Protein AF-A0A439RHE2-F1 (afdb_monomer)

Structure (mmCIF, N/CA/C/O backbone):
data_AF-A0A439RHE2-F1
#
_entry.id   AF-A0A439RHE2-F1
#
loop_
_atom_site.group_PDB
_atom_site.id
_atom_site.type_symbol
_atom_site.label_atom_id
_atom_site.label_alt_id
_atom_site.label_comp_id
_atom_site.label_asym_id
_atom_site.label_entity_id
_atom_site.label_seq_id
_atom_site.pdbx_PDB_ins_code
_atom_site.Cartn_x
_atom_site.Cartn_y
_atom_site.Cartn_z
_atom_site.occupancy
_atom_site.B_iso_or_equiv
_atom_site.auth_seq_id
_atom_site.auth_comp_id
_atom_site.auth_asym_id
_atom_site.auth_atom_id
_atom_site.pdbx_PDB_model_num
ATOM 1 N N . MET A 1 1 ? 15.384 -19.612 -13.918 1.00 58.22 1 MET A N 1
ATOM 2 C CA . MET A 1 1 ? 14.342 -18.878 -14.667 1.00 58.22 1 MET A CA 1
ATOM 3 C C . MET A 1 1 ? 14.374 -17.429 -14.215 1.00 58.22 1 MET A C 1
ATOM 5 O O . MET A 1 1 ? 14.364 -17.193 -13.013 1.00 58.22 1 MET A O 1
ATOM 9 N N . THR A 1 2 ? 14.498 -16.476 -15.138 1.00 69.44 2 THR A N 1
ATOM 10 C CA . THR A 1 2 ? 14.591 -15.047 -14.797 1.00 69.44 2 THR A CA 1
ATOM 11 C C . THR A 1 2 ? 13.195 -14.436 -14.862 1.00 69.44 2 THR A C 1
ATOM 13 O O . THR A 1 2 ? 12.579 -14.419 -15.925 1.00 69.44 2 THR A O 1
ATOM 16 N N . VAL A 1 3 ? 12.679 -13.951 -13.731 1.00 78.88 3 VAL A N 1
ATOM 17 C CA . VAL A 1 3 ? 11.390 -13.246 -13.675 1.00 78.88 3 VAL A CA 1
ATOM 18 C C . VAL A 1 3 ? 11.617 -11.783 -14.036 1.00 78.88 3 VAL A C 1
ATOM 20 O O . VAL A 1 3 ? 12.367 -11.079 -13.355 1.00 78.88 3 VAL A O 1
ATOM 23 N N . LYS A 1 4 ? 10.973 -11.298 -15.102 1.00 87.06 4 LYS A N 1
ATOM 24 C CA . LYS A 1 4 ? 11.073 -9.888 -15.495 1.00 87.06 4 LYS A CA 1
ATOM 25 C C . LYS A 1 4 ? 10.051 -9.055 -14.728 1.00 87.06 4 LYS A C 1
ATOM 27 O O . LYS A 1 4 ? 8.845 -9.156 -14.958 1.00 87.06 4 LYS A O 1
ATOM 32 N N . HIS A 1 5 ? 10.556 -8.185 -13.859 1.00 91.56 5 HIS A N 1
ATOM 33 C CA . HIS A 1 5 ? 9.773 -7.280 -13.016 1.00 91.56 5 HIS A CA 1
ATOM 34 C C . HIS A 1 5 ? 8.862 -6.337 -13.825 1.00 91.56 5 HIS A C 1
ATOM 36 O O . HIS A 1 5 ? 9.323 -5.602 -14.706 1.00 91.56 5 HIS A O 1
ATOM 42 N N . GLN A 1 6 ? 7.563 -6.348 -13.523 1.00 94.50 6 GLN A N 1
ATOM 43 C CA . GLN A 1 6 ? 6.549 -5.498 -14.159 1.00 94.50 6 GLN A CA 1
ATOM 44 C C . GLN A 1 6 ? 6.021 -4.413 -13.227 1.00 94.50 6 GLN A C 1
ATOM 46 O O . GLN A 1 6 ? 5.896 -3.263 -13.646 1.00 94.50 6 GLN A O 1
ATOM 51 N N . GLY A 1 7 ? 5.725 -4.773 -11.984 1.00 95.75 7 GLY A N 1
ATOM 52 C CA . GLY A 1 7 ? 5.052 -3.890 -11.043 1.00 95.75 7 GLY A CA 1
ATOM 53 C C . GLY A 1 7 ? 5.142 -4.392 -9.617 1.00 95.75 7 GLY A C 1
ATOM 54 O O . GLY A 1 7 ? 5.774 -5.411 -9.333 1.00 95.75 7 GLY A O 1
ATOM 55 N N . VAL A 1 8 ? 4.480 -3.685 -8.716 1.00 97.88 8 VAL A N 1
ATOM 56 C CA . VAL A 1 8 ? 4.301 -4.093 -7.326 1.00 97.88 8 VAL A CA 1
ATOM 57 C C . VAL A 1 8 ? 2.820 -3.987 -7.001 1.00 97.88 8 VAL A C 1
ATOM 59 O O . VAL A 1 8 ? 2.168 -3.007 -7.350 1.00 97.88 8 VAL A O 1
ATOM 62 N N . CYS A 1 9 ? 2.289 -4.994 -6.325 1.00 98.06 9 CYS A N 1
ATOM 63 C CA . CYS A 1 9 ? 0.975 -4.941 -5.703 1.00 98.06 9 CYS A CA 1
ATOM 64 C C . CYS A 1 9 ? 1.150 -4.977 -4.190 1.00 98.06 9 CYS A C 1
ATOM 66 O O . CYS A 1 9 ? 2.189 -5.396 -3.676 1.00 98.06 9 CYS A O 1
ATOM 68 N N . GLY A 1 10 ? 0.129 -4.556 -3.465 1.00 98.25 10 GLY A N 1
ATOM 69 C CA . GLY A 1 10 ? 0.094 -4.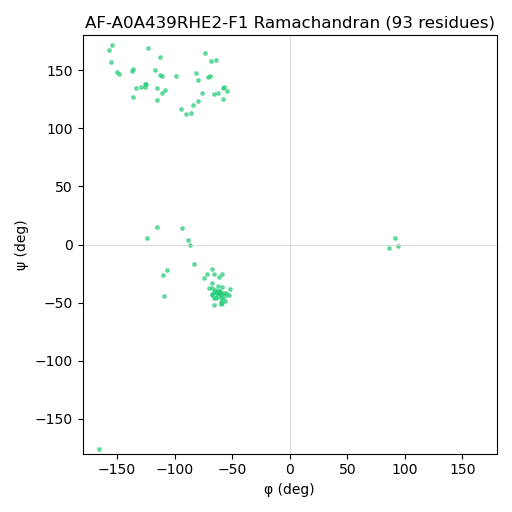768 -2.036 1.00 98.25 10 GLY A CA 1
ATOM 70 C C . GLY A 1 10 ? -1.308 -4.734 -1.469 1.00 98.25 10 GLY A C 1
ATOM 71 O O . GLY A 1 10 ? -2.276 -4.345 -2.131 1.00 98.25 10 GLY A O 1
ATOM 72 N N . VAL A 1 11 ? -1.384 -5.188 -0.229 1.00 98.38 11 VAL A N 1
ATOM 73 C CA . VAL A 1 11 ? -2.615 -5.370 0.528 1.00 98.38 11 VAL A CA 1
ATOM 74 C C . VAL A 1 11 ? -2.413 -4.875 1.953 1.00 98.38 11 VAL A C 1
ATOM 76 O O . VAL A 1 11 ? -1.306 -4.938 2.492 1.00 98.38 11 VAL A O 1
ATOM 79 N N . VAL A 1 12 ? -3.492 -4.383 2.554 1.00 98.38 12 VAL A N 1
ATOM 80 C CA . VAL A 1 12 ? -3.605 -4.225 4.002 1.00 98.38 12 VAL A CA 1
ATOM 81 C C . VAL A 1 12 ? -4.632 -5.221 4.509 1.00 98.38 12 VAL A C 1
ATOM 83 O O . VAL A 1 12 ? -5.749 -5.280 3.990 1.00 98.38 12 VAL A O 1
ATOM 86 N N . THR A 1 13 ? -4.250 -5.960 5.540 1.00 98.38 13 THR A N 1
ATOM 87 C CA . THR A 1 13 ? -5.052 -7.001 6.176 1.00 98.38 13 THR A CA 1
ATOM 88 C C . THR A 1 13 ? -5.372 -6.584 7.609 1.00 98.38 13 THR A C 1
ATOM 90 O O . THR A 1 13 ? -4.496 -6.087 8.323 1.00 98.38 13 THR A O 1
ATOM 93 N N . ALA A 1 14 ? -6.626 -6.753 8.017 1.00 97.50 14 ALA A N 1
ATOM 94 C CA . ALA A 1 14 ? -7.085 -6.526 9.381 1.00 97.50 14 ALA A CA 1
ATOM 95 C C . ALA A 1 14 ? -6.619 -7.647 10.337 1.00 97.50 14 ALA A C 1
ATOM 97 O O . ALA A 1 14 ? -6.194 -8.710 9.876 1.00 97.50 14 ALA A O 1
ATOM 98 N N . PRO A 1 15 ? -6.689 -7.449 11.668 1.00 97.19 15 PRO A N 1
ATOM 99 C CA . PRO A 1 15 ? -6.233 -8.448 12.644 1.00 97.19 15 PRO A CA 1
ATOM 100 C C . PRO A 1 15 ? -6.931 -9.815 12.547 1.00 97.19 15 PRO A C 1
ATOM 102 O O . PRO A 1 15 ? -6.365 -10.830 12.941 1.00 97.19 15 PRO A O 1
ATOM 105 N N . ASP A 1 16 ? -8.150 -9.847 12.015 1.00 96.50 16 ASP A N 1
ATOM 106 C CA . ASP A 1 16 ? -8.955 -11.049 11.765 1.00 96.50 16 ASP A CA 1
ATOM 107 C C . ASP A 1 16 ? -8.666 -11.712 10.399 1.00 96.50 16 ASP A C 1
ATOM 109 O O . ASP A 1 16 ? -9.257 -12.739 10.069 1.00 96.50 16 ASP A O 1
ATOM 113 N N . GLY A 1 17 ? -7.751 -11.149 9.606 1.00 94.56 17 GLY A N 1
ATOM 114 C CA . GLY A 1 17 ? -7.275 -11.729 8.354 1.00 94.56 17 GLY A CA 1
ATOM 115 C C . GLY A 1 17 ? -7.999 -11.270 7.086 1.00 94.56 17 GLY A C 1
ATOM 116 O O . GLY A 1 17 ? -7.597 -11.697 6.003 1.00 94.56 17 GLY A O 1
ATOM 117 N N . HIS A 1 18 ? -9.019 -10.405 7.156 1.00 96.06 18 HIS A N 1
ATOM 118 C CA . HIS A 1 18 ? -9.657 -9.897 5.935 1.00 96.06 18 HIS A CA 1
ATOM 119 C C . HIS A 1 18 ? -8.876 -8.733 5.311 1.00 96.06 18 HIS A C 1
ATOM 121 O O . HIS A 1 18 ? -8.256 -7.921 5.998 1.00 96.06 18 HIS A O 1
ATOM 127 N N . VAL A 1 19 ? -8.924 -8.627 3.982 1.00 97.50 19 VAL A N 1
ATOM 128 C CA . VAL A 1 19 ? -8.282 -7.531 3.245 1.00 97.50 19 VAL A CA 1
ATOM 129 C C . VAL A 1 19 ? -9.160 -6.281 3.314 1.00 97.50 19 VAL A C 1
ATOM 131 O O . VAL A 1 19 ? -10.313 -6.311 2.892 1.00 97.50 19 VAL A O 1
ATOM 134 N N . VAL A 1 20 ? -8.597 -5.174 3.801 1.00 97.06 20 VAL A N 1
ATOM 135 C CA . VAL A 1 20 ? -9.289 -3.878 3.961 1.00 97.06 20 VAL A CA 1
ATOM 136 C C . VAL A 1 20 ? -8.860 -2.827 2.947 1.00 97.06 20 VAL A C 1
ATOM 138 O O . VAL A 1 20 ? -9.587 -1.870 2.695 1.00 97.06 20 VAL A O 1
ATOM 141 N N . ALA A 1 21 ? -7.677 -2.980 2.354 1.00 97.38 21 ALA A N 1
ATOM 142 C CA . ALA A 1 21 ? -7.201 -2.077 1.318 1.00 97.38 21 ALA A CA 1
ATOM 143 C C . ALA A 1 21 ? -6.275 -2.799 0.348 1.00 97.38 21 ALA A C 1
ATOM 145 O O . ALA A 1 21 ? -5.531 -3.702 0.726 1.00 97.38 21 AL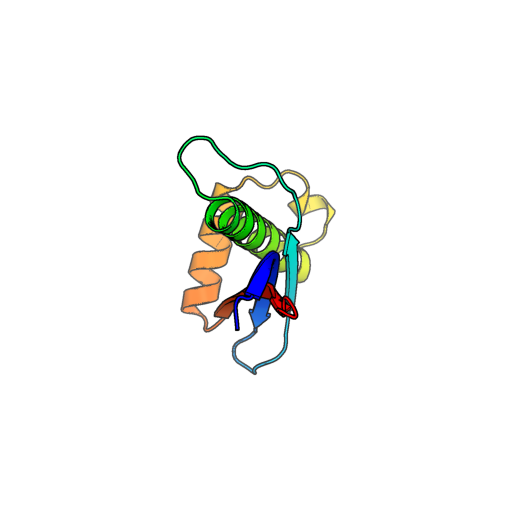A A O 1
ATOM 146 N N . THR A 1 22 ? -6.296 -2.364 -0.906 1.00 98.00 22 THR A N 1
ATOM 147 C CA . THR A 1 22 ? -5.399 -2.852 -1.952 1.00 98.00 22 THR A CA 1
ATOM 148 C C . THR A 1 22 ? -4.867 -1.678 -2.759 1.00 98.00 22 THR A C 1
ATOM 150 O O . THR A 1 22 ? -5.509 -0.628 -2.868 1.00 98.00 22 THR A O 1
ATOM 153 N N . HIS A 1 23 ? -3.664 -1.832 -3.300 1.00 98.06 23 HIS A N 1
ATOM 154 C CA . HIS A 1 23 ? -3.092 -0.881 -4.241 1.00 98.06 23 HIS A CA 1
ATOM 155 C C . HIS A 1 23 ? -2.049 -1.568 -5.119 1.00 98.06 23 HIS A C 1
ATOM 157 O O . HIS A 1 23 ? -1.477 -2.593 -4.747 1.00 98.06 23 HIS A O 1
ATOM 163 N N . SER A 1 24 ? -1.792 -0.996 -6.287 1.00 97.81 24 SER A N 1
ATOM 164 C CA . SER A 1 24 ? -0.840 -1.536 -7.249 1.00 97.81 24 SER A CA 1
ATOM 165 C C . SER A 1 24 ? -0.187 -0.420 -8.037 1.00 97.81 24 SER A C 1
ATOM 167 O O . SER A 1 24 ? -0.849 0.565 -8.360 1.00 97.81 24 SER A O 1
ATOM 169 N N . ASP A 1 25 ? 1.072 -0.619 -8.403 1.00 97.88 25 ASP A N 1
ATOM 170 C CA . ASP A 1 25 ? 1.822 0.301 -9.239 1.00 97.88 25 ASP A CA 1
ATOM 171 C C . ASP A 1 25 ? 2.620 -0.440 -10.316 1.00 97.88 25 ASP A C 1
ATOM 173 O O . ASP A 1 25 ? 3.406 -1.350 -10.035 1.00 97.88 25 ASP A O 1
ATOM 177 N N . PHE A 1 26 ? 2.420 -0.012 -11.560 1.00 96.31 26 PHE A N 1
ATOM 178 C CA . PHE A 1 26 ? 3.079 -0.544 -12.758 1.00 96.31 26 PHE A CA 1
ATOM 179 C C . PHE A 1 26 ? 3.814 0.551 -13.540 1.00 96.31 26 PHE A C 1
ATOM 181 O O . PHE A 1 26 ? 4.355 0.298 -14.620 1.00 96.31 26 PHE A O 1
ATOM 188 N N . GLU A 1 27 ? 3.856 1.766 -12.990 1.00 94.81 27 GLU A N 1
ATOM 189 C CA . GLU A 1 27 ? 4.523 2.910 -13.593 1.00 94.81 27 GLU A CA 1
ATOM 190 C C . GLU A 1 27 ? 6.005 2.619 -13.833 1.00 94.81 27 GLU A C 1
ATOM 192 O O . GLU A 1 27 ? 6.703 2.092 -12.963 1.00 94.81 27 GLU A O 1
ATOM 197 N N . ARG A 1 28 ? 6.502 2.970 -15.025 1.00 92.50 28 ARG A N 1
ATOM 198 C CA . ARG A 1 28 ? 7.893 2.705 -15.453 1.00 92.50 28 ARG A CA 1
ATOM 199 C C . ARG A 1 28 ? 8.877 3.804 -15.081 1.00 92.50 28 ARG A C 1
ATOM 201 O O . ARG A 1 28 ? 10.052 3.730 -15.428 1.00 92.50 28 ARG A O 1
ATOM 208 N N . GLN A 1 29 ? 8.393 4.802 -14.360 1.00 89.94 29 GLN A N 1
ATOM 209 C CA . GLN A 1 29 ? 9.167 5.920 -13.853 1.00 8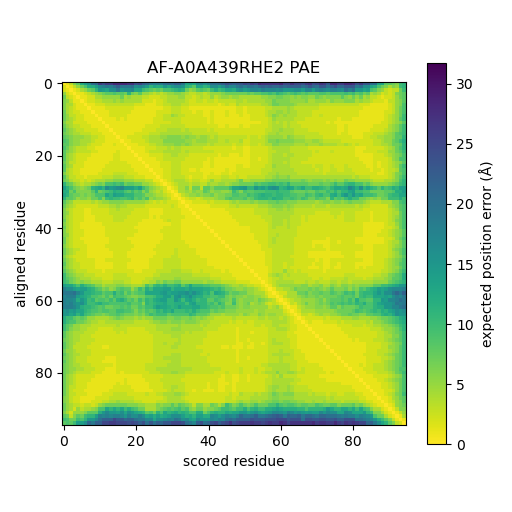9.94 29 GLN A CA 1
ATOM 210 C C . GLN A 1 29 ? 9.549 5.701 -12.389 1.00 89.94 29 GLN A C 1
ATOM 212 O O . GLN A 1 29 ? 8.797 5.121 -11.599 1.00 89.94 29 GLN A O 1
ATOM 217 N N . GLY A 1 30 ? 10.737 6.171 -12.026 1.00 83.50 30 GLY A N 1
ATOM 218 C CA . GLY A 1 30 ? 11.287 6.059 -10.683 1.00 83.50 30 GLY A CA 1
ATOM 219 C C . GLY A 1 30 ? 11.651 7.414 -10.096 1.00 83.50 30 GLY A C 1
ATOM 220 O O . GLY A 1 30 ? 11.693 8.424 -10.795 1.00 83.50 30 GLY A O 1
ATOM 221 N N . TYR A 1 31 ? 11.939 7.412 -8.802 1.00 83.62 31 TYR A N 1
ATOM 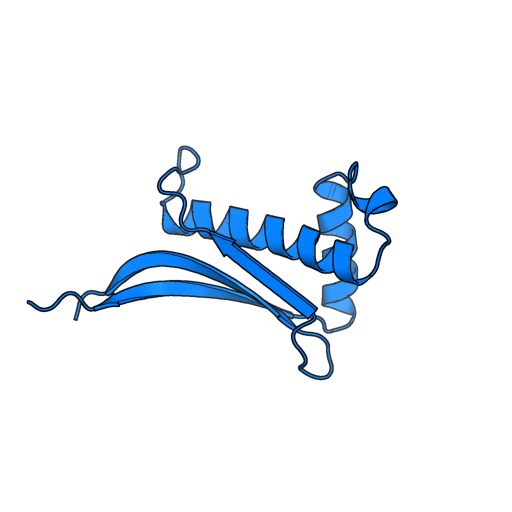222 C CA . TYR A 1 31 ? 12.634 8.517 -8.157 1.00 83.62 31 TYR A CA 1
ATOM 223 C C . TYR A 1 31 ? 14.133 8.379 -8.446 1.00 83.62 31 TYR A C 1
ATOM 225 O O . TYR A 1 31 ? 14.658 7.264 -8.457 1.00 83.62 31 TYR A O 1
ATOM 233 N N . GLY A 1 32 ? 14.830 9.492 -8.688 1.00 87.38 32 GLY A N 1
ATOM 234 C CA . GLY A 1 32 ? 16.283 9.464 -8.869 1.00 87.38 32 GLY A CA 1
ATOM 235 C C . GLY A 1 32 ? 16.968 8.784 -7.678 1.00 87.38 32 GLY A C 1
ATOM 236 O O . GLY A 1 32 ? 16.634 9.074 -6.533 1.00 87.38 32 GLY A O 1
ATOM 237 N N . GLY A 1 33 ? 17.891 7.857 -7.948 1.00 90.31 33 GLY A N 1
ATOM 238 C CA . GLY A 1 33 ? 18.611 7.101 -6.913 1.00 90.31 33 GLY A CA 1
ATOM 239 C C . GLY A 1 33 ? 17.918 5.828 -6.407 1.00 90.31 33 GLY A C 1
ATOM 240 O O . GLY A 1 33 ? 18.527 5.101 -5.632 1.00 90.31 33 GLY A O 1
ATOM 241 N N . PHE A 1 34 ? 16.702 5.517 -6.867 1.00 92.38 34 PHE A N 1
ATOM 242 C CA . PHE A 1 34 ? 16.001 4.270 -6.543 1.00 92.38 34 PHE A CA 1
ATOM 243 C C . PHE A 1 34 ? 15.903 3.361 -7.769 1.00 92.38 34 PHE A C 1
ATOM 245 O O . PHE A 1 34 ? 15.706 3.826 -8.895 1.00 92.38 34 PHE A O 1
ATOM 252 N N . SER A 1 35 ? 15.974 2.046 -7.562 1.00 93.50 35 SER A N 1
ATOM 253 C CA . SER A 1 35 ? 15.583 1.088 -8.595 1.00 93.50 35 SER A CA 1
ATOM 254 C C . SER A 1 35 ? 14.090 1.217 -8.911 1.00 93.50 35 SER A C 1
ATOM 256 O O . SER A 1 35 ? 13.287 1.679 -8.095 1.00 93.50 35 SER A O 1
ATOM 258 N N . LEU A 1 36 ? 13.683 0.749 -10.095 1.0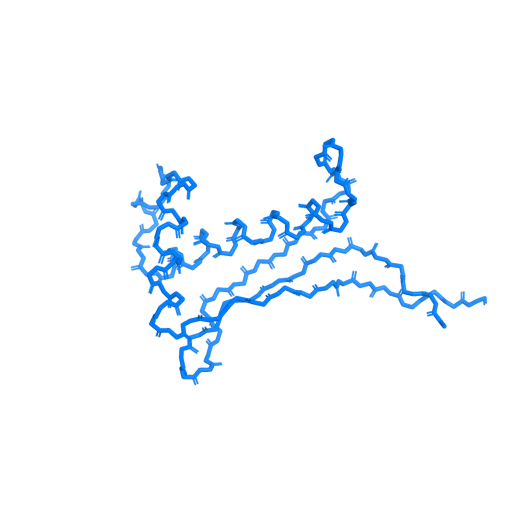0 93.69 36 LEU A N 1
ATOM 259 C CA . LEU A 1 36 ? 12.274 0.761 -10.492 1.00 93.69 36 LEU A CA 1
ATOM 260 C C . LEU A 1 36 ? 11.386 0.044 -9.461 1.00 93.69 36 LEU A C 1
ATOM 262 O O . LEU A 1 36 ? 10.332 0.554 -9.092 1.00 93.69 36 LEU A O 1
ATOM 266 N N . LYS A 1 37 ? 11.829 -1.117 -8.965 1.00 94.44 37 LYS A N 1
ATOM 267 C CA . LYS A 1 37 ? 11.087 -1.896 -7.967 1.00 94.44 37 LYS A CA 1
ATOM 268 C C . LYS A 1 37 ? 10.938 -1.132 -6.651 1.00 94.44 37 LYS A C 1
ATOM 270 O O . LYS A 1 37 ? 9.859 -1.161 -6.063 1.00 94.44 37 LYS A O 1
ATOM 275 N N . GLU A 1 38 ? 11.980 -0.445 -6.192 1.00 95.12 38 GLU A N 1
ATOM 276 C CA . GLU A 1 38 ? 11.915 0.362 -4.968 1.00 95.12 38 GLU A CA 1
ATOM 277 C C . GLU A 1 38 ? 1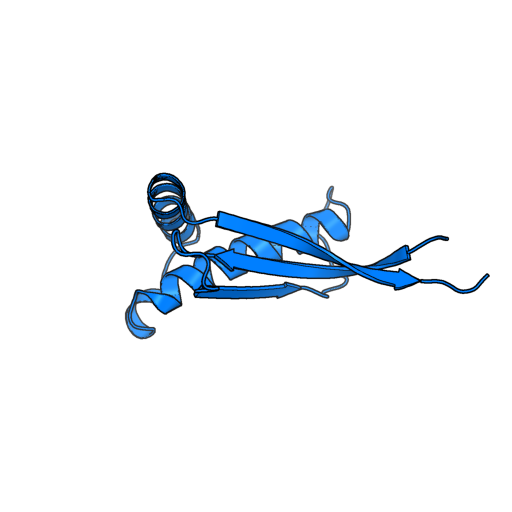0.959 1.542 -5.130 1.00 95.12 38 GLU A C 1
ATOM 279 O O . GLU A 1 38 ? 10.092 1.740 -4.283 1.00 95.12 38 GLU A O 1
ATOM 284 N N . ALA A 1 39 ? 11.046 2.267 -6.248 1.00 95.94 39 ALA A N 1
ATOM 285 C CA . ALA A 1 39 ? 10.155 3.388 -6.521 1.00 95.94 39 ALA A CA 1
ATOM 286 C C . ALA A 1 39 ? 8.679 2.956 -6.569 1.00 95.94 39 ALA A C 1
ATOM 288 O O . ALA A 1 39 ? 7.826 3.604 -5.962 1.00 95.94 39 ALA A O 1
ATOM 289 N N . GLN A 1 40 ? 8.386 1.830 -7.225 1.00 96.88 40 GLN A N 1
ATOM 290 C CA . GLN A 1 40 ? 7.037 1.262 -7.250 1.00 96.88 40 GLN A CA 1
ATOM 291 C C . GLN A 1 40 ? 6.590 0.793 -5.859 1.00 96.88 40 GLN A C 1
ATOM 293 O O . GLN A 1 40 ? 5.463 1.056 -5.455 1.00 96.88 40 GLN A O 1
ATOM 298 N N . THR A 1 41 ? 7.476 0.165 -5.080 1.00 97.00 41 THR A N 1
ATOM 299 C CA . THR A 1 41 ? 7.164 -0.267 -3.704 1.00 97.00 41 THR A CA 1
ATOM 300 C C . THR A 1 41 ? 6.810 0.920 -2.808 1.00 97.00 41 THR A C 1
ATOM 302 O O . THR A 1 41 ? 5.849 0.842 -2.043 1.00 97.00 41 THR A O 1
ATOM 305 N N . ILE A 1 42 ? 7.544 2.032 -2.918 1.00 95.81 42 ILE A N 1
ATOM 306 C CA . ILE A 1 42 ? 7.251 3.273 -2.187 1.00 95.81 42 ILE A CA 1
ATOM 307 C C . ILE A 1 42 ? 5.853 3.778 -2.552 1.00 95.81 42 ILE A C 1
ATOM 309 O O . ILE A 1 42 ? 5.027 3.984 -1.665 1.00 95.81 42 ILE A O 1
ATOM 313 N N . ARG A 1 43 ? 5.548 3.907 -3.850 1.00 96.31 43 ARG A N 1
ATOM 314 C CA . ARG A 1 43 ? 4.226 4.363 -4.308 1.00 96.31 43 ARG A CA 1
ATOM 315 C C . ARG A 1 43 ? 3.098 3.431 -3.872 1.00 96.31 43 ARG A C 1
ATOM 317 O O . ARG A 1 43 ? 2.055 3.916 -3.439 1.00 96.31 43 ARG A O 1
ATOM 324 N N . VAL A 1 44 ? 3.319 2.114 -3.911 1.00 97.88 44 VAL A N 1
ATOM 325 C CA . VAL A 1 44 ? 2.350 1.125 -3.418 1.00 97.88 44 VAL A CA 1
ATOM 326 C C . VAL A 1 44 ? 2.055 1.341 -1.941 1.00 97.88 44 VAL A C 1
ATOM 328 O O . VAL A 1 44 ? 0.888 1.430 -1.571 1.00 97.88 44 VAL A O 1
ATOM 331 N N . ARG A 1 45 ? 3.086 1.480 -1.103 1.00 97.75 45 ARG A N 1
ATOM 332 C CA . ARG A 1 45 ? 2.916 1.725 0.336 1.00 97.75 45 ARG A CA 1
ATOM 333 C C . ARG A 1 45 ? 2.139 3.008 0.610 1.00 97.75 45 ARG A C 1
ATOM 335 O O . ARG A 1 45 ? 1.191 2.986 1.390 1.00 97.75 45 ARG A O 1
ATOM 342 N N . GLU A 1 46 ? 2.481 4.097 -0.069 1.00 96.00 46 GLU A N 1
ATOM 343 C CA . GLU A 1 46 ? 1.778 5.375 0.081 1.00 96.00 46 GLU A CA 1
ATOM 344 C C . GLU A 1 46 ? 0.309 5.287 -0.347 1.00 96.00 46 GLU A C 1
ATOM 346 O O . GLU A 1 46 ? -0.594 5.748 0.359 1.00 96.00 46 GLU A O 1
ATOM 351 N N . GLY A 1 47 ? 0.037 4.647 -1.484 1.00 95.94 47 GLY A N 1
ATOM 352 C CA . GLY A 1 47 ? -1.331 4.447 -1.942 1.00 95.94 47 GLY A CA 1
ATOM 353 C C . GLY A 1 47 ? -2.130 3.498 -1.047 1.00 95.94 47 GLY A C 1
ATOM 354 O O . GLY A 1 47 ? -3.319 3.744 -0.842 1.00 95.94 47 GLY A O 1
ATOM 355 N N . LEU A 1 48 ? -1.493 2.489 -0.436 1.00 97.62 48 LEU A N 1
ATOM 356 C CA . LEU A 1 48 ? -2.123 1.615 0.558 1.00 97.62 48 LEU A CA 1
ATOM 357 C C . LEU A 1 48 ? -2.536 2.377 1.809 1.00 97.62 48 LEU A C 1
ATOM 359 O O . LEU A 1 48 ? -3.678 2.229 2.226 1.00 97.62 48 LEU A O 1
ATOM 363 N N . LYS A 1 49 ? -1.677 3.234 2.375 1.00 96.31 49 LYS A N 1
ATOM 364 C CA . LYS A 1 49 ? -2.045 4.056 3.544 1.00 96.31 49 LYS A CA 1
ATOM 365 C C . LYS A 1 49 ? -3.259 4.937 3.243 1.00 96.31 49 LYS A C 1
ATOM 367 O O . LYS A 1 49 ? -4.185 5.028 4.044 1.00 96.31 49 LYS A O 1
ATOM 372 N N . ARG A 1 50 ? -3.310 5.530 2.044 1.00 94.12 50 ARG A N 1
ATOM 373 C CA . ARG A 1 50 ? -4.457 6.338 1.589 1.00 94.12 50 ARG A CA 1
ATOM 374 C C . ARG A 1 50 ? -5.708 5.509 1.312 1.00 94.12 50 ARG A C 1
ATOM 376 O O . ARG A 1 50 ? -6.819 5.987 1.525 1.00 94.12 50 ARG A O 1
ATOM 383 N N . ALA A 1 51 ? -5.564 4.307 0.760 1.00 94.50 51 ALA A N 1
ATOM 384 C CA . ALA A 1 51 ? -6.679 3.391 0.531 1.00 94.50 51 ALA A CA 1
ATOM 385 C C . ALA A 1 51 ? -7.247 2.881 1.862 1.00 94.50 51 ALA A C 1
ATOM 387 O O . ALA A 1 51 ? -8.456 2.924 2.058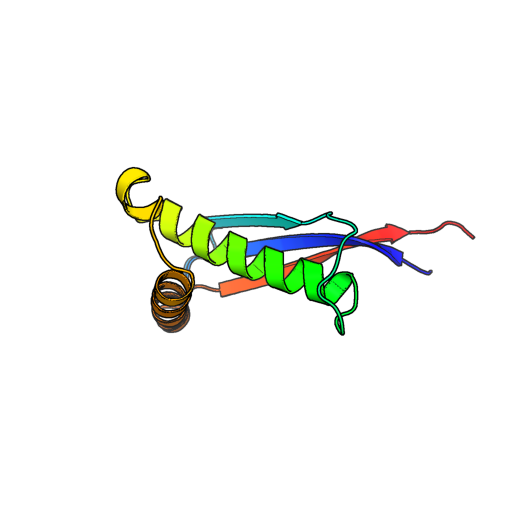 1.00 94.50 51 ALA A O 1
ATOM 388 N N . PHE A 1 52 ? -6.372 2.516 2.797 1.00 95.38 52 PHE A N 1
ATOM 389 C CA . PHE A 1 52 ? -6.715 2.138 4.159 1.00 95.38 52 PHE A CA 1
ATOM 390 C C . PHE A 1 52 ? -7.454 3.265 4.877 1.00 95.38 52 PHE A C 1
ATOM 392 O O . PHE A 1 52 ? -8.559 3.055 5.357 1.00 95.38 52 PHE A O 1
ATOM 399 N N . LEU A 1 53 ? -6.929 4.493 4.851 1.00 93.56 53 LEU A N 1
ATOM 400 C CA . LEU A 1 53 ? -7.609 5.641 5.449 1.00 93.56 53 LEU A CA 1
ATOM 401 C C . LEU A 1 53 ? -9.037 5.835 4.904 1.00 93.56 53 LEU A C 1
ATOM 403 O O . LEU A 1 53 ? -9.965 6.100 5.666 1.00 93.56 53 LEU A O 1
ATOM 407 N N . ARG A 1 54 ? -9.221 5.672 3.588 1.00 90.06 54 ARG A N 1
ATOM 408 C CA . ARG A 1 54 ? -10.528 5.772 2.917 1.00 90.06 54 ARG A CA 1
ATOM 409 C C . ARG A 1 54 ? -11.503 4.654 3.286 1.00 90.06 54 ARG A C 1
ATOM 411 O O . ARG A 1 54 ? -12.699 4.850 3.114 1.00 90.06 54 ARG A O 1
ATOM 418 N N . ALA A 1 55 ? -11.021 3.516 3.783 1.00 90.25 55 ALA A N 1
ATOM 419 C CA . ALA A 1 55 ? -11.889 2.449 4.274 1.00 90.25 55 ALA A CA 1
ATOM 420 C C . ALA A 1 55 ? -12.570 2.821 5.606 1.00 90.25 55 ALA A C 1
ATOM 422 O O . ALA A 1 55 ? -13.655 2.323 5.889 1.00 90.25 55 ALA A O 1
ATOM 423 N N . PHE A 1 56 ? -11.968 3.718 6.399 1.00 88.56 56 PHE A N 1
ATOM 424 C CA . PHE A 1 56 ? -12.462 4.094 7.733 1.00 88.56 56 PHE A CA 1
ATOM 425 C C . PHE A 1 56 ? -13.023 5.515 7.816 1.00 88.56 56 PHE A C 1
ATOM 427 O O . PHE A 1 56 ? -13.865 5.793 8.668 1.00 88.56 56 PHE A O 1
ATOM 434 N N . LEU A 1 57 ? -12.571 6.429 6.954 1.00 85.56 57 LEU A N 1
ATOM 435 C CA . LEU A 1 57 ? -13.021 7.818 6.942 1.00 85.56 57 LEU A CA 1
ATOM 436 C C . LEU A 1 57 ? -13.819 8.143 5.683 1.00 85.56 57 LEU A C 1
ATOM 438 O O . LEU A 1 57 ? -13.506 7.697 4.581 1.00 85.56 57 LEU A O 1
ATOM 442 N N . PHE A 1 58 ? -14.816 9.016 5.837 1.00 80.44 58 PHE A N 1
ATOM 443 C CA . PHE A 1 58 ? -15.591 9.535 4.715 1.00 80.44 58 PHE A CA 1
ATOM 444 C C . PHE A 1 58 ? -14.688 10.217 3.676 1.00 80.44 58 PHE A C 1
ATOM 446 O O . PHE A 1 58 ? -13.833 11.041 4.013 1.00 80.44 58 PHE A O 1
ATOM 453 N N . GLN A 1 59 ? -14.928 9.932 2.394 1.00 75.06 59 GLN A N 1
ATOM 454 C CA . GLN A 1 59 ? -14.088 10.381 1.281 1.00 75.06 59 GLN A CA 1
ATOM 455 C C . GLN A 1 59 ? -13.825 11.898 1.285 1.00 75.06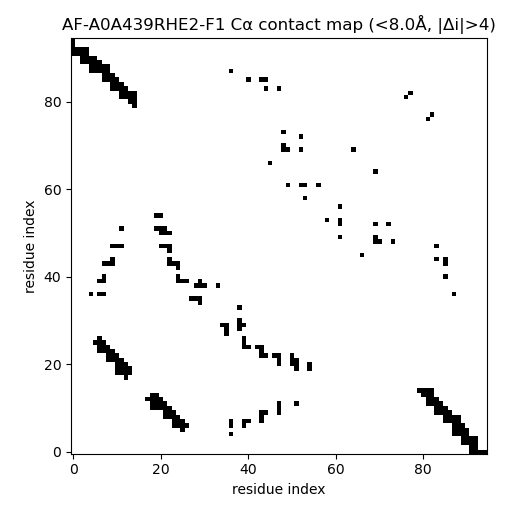 59 GLN A C 1
ATOM 457 O O . GLN A 1 59 ? -12.695 12.321 1.028 1.00 75.06 59 GLN A O 1
ATOM 462 N N . GLY A 1 60 ? -14.823 12.716 1.640 1.00 73.88 60 GLY A N 1
ATOM 463 C CA . GLY A 1 60 ? -14.671 14.173 1.728 1.00 73.88 60 GLY A CA 1
ATOM 464 C C . GLY A 1 60 ? -13.583 14.617 2.712 1.00 73.88 60 GLY A C 1
ATOM 465 O O . GLY A 1 60 ? -12.828 15.538 2.403 1.00 73.88 60 GLY A O 1
ATOM 466 N N . LEU A 1 61 ? -13.433 13.908 3.837 1.00 74.31 61 LEU A N 1
ATOM 467 C CA . LEU A 1 61 ? -12.404 14.175 4.848 1.00 74.31 61 LEU A CA 1
ATOM 468 C C . LEU A 1 61 ? -11.008 13.733 4.391 1.00 74.31 61 LEU A C 1
ATOM 470 O O . LEU A 1 61 ? -10.018 14.344 4.778 1.00 74.31 61 LEU A O 1
ATOM 474 N N . THR A 1 62 ? -10.928 12.712 3.532 1.00 80.12 62 THR A N 1
ATOM 475 C CA . THR A 1 62 ? -9.647 12.149 3.061 1.00 80.12 62 THR A CA 1
ATOM 476 C C . THR A 1 62 ? -9.010 12.907 1.890 1.00 80.12 62 THR A C 1
ATOM 478 O O . THR A 1 62 ? -7.821 12.754 1.611 1.00 80.12 62 THR A O 1
ATOM 481 N N . SER A 1 63 ? -9.787 13.742 1.190 1.00 77.31 63 SER A N 1
ATOM 482 C CA . SER A 1 63 ? -9.371 14.401 -0.062 1.00 77.31 63 SER A CA 1
ATOM 483 C C . SER A 1 63 ? -8.226 15.409 0.097 1.00 77.31 63 SER A C 1
ATOM 485 O O . SER A 1 63 ? -7.479 15.652 -0.849 1.00 77.31 63 SER A O 1
ATOM 487 N N . LYS A 1 64 ? -8.074 15.982 1.295 1.00 81.25 64 LYS A N 1
ATOM 488 C CA . LYS A 1 64 ? -7.043 16.978 1.630 1.00 81.25 64 LYS A CA 1
ATOM 489 C C . LYS A 1 64 ? -6.050 16.470 2.675 1.00 81.25 64 LYS A C 1
ATOM 491 O O . LYS A 1 64 ? -5.320 17.256 3.273 1.00 81.25 64 LYS A O 1
ATOM 496 N N . THR A 1 65 ? -6.027 15.163 2.916 1.00 84.38 65 THR A N 1
ATOM 497 C CA . THR A 1 65 ? -5.174 14.578 3.945 1.00 84.38 65 THR A CA 1
ATOM 498 C C . THR A 1 65 ? -3.718 14.517 3.491 1.00 84.38 65 THR A C 1
ATOM 500 O O . THR A 1 65 ? -3.392 14.030 2.399 1.00 84.38 65 THR A O 1
ATOM 503 N N . SER A 1 66 ? -2.830 15.006 4.357 1.00 89.62 66 SER A N 1
ATOM 504 C CA . SER A 1 66 ? -1.385 14.978 4.143 1.00 89.62 66 SER A CA 1
ATOM 505 C C . SER A 1 66 ? -0.833 13.550 4.199 1.00 89.62 66 SER A C 1
ATOM 507 O O . SER A 1 66 ? -1.440 12.655 4.790 1.00 89.62 66 SER A O 1
ATOM 509 N N . GLY A 1 67 ? 0.339 13.337 3.590 1.00 89.12 67 GLY A N 1
ATOM 510 C CA . GLY A 1 67 ? 1.070 12.068 3.726 1.00 89.12 67 GLY A CA 1
ATOM 511 C C . GLY A 1 67 ? 1.381 11.755 5.190 1.00 89.12 67 GLY A C 1
ATOM 512 O O . GLY A 1 67 ? 1.020 10.691 5.669 1.00 89.12 67 GLY A O 1
ATOM 513 N N . TYR A 1 68 ? 1.876 12.750 5.932 1.00 92.25 68 TYR A N 1
ATOM 514 C CA . TYR A 1 68 ? 2.178 12.626 7.361 1.00 92.25 68 TYR A CA 1
ATOM 515 C C . TYR A 1 68 ? 1.007 12.091 8.199 1.00 92.25 68 TYR A C 1
ATOM 517 O O . TYR A 1 68 ? 1.188 11.225 9.047 1.00 92.25 68 TYR A O 1
ATOM 525 N N . PHE A 1 69 ? -0.218 12.568 7.958 1.00 92.25 69 PHE A N 1
ATOM 526 C CA . PHE A 1 69 ? -1.376 12.039 8.680 1.00 92.25 69 PHE A CA 1
ATOM 527 C C . PHE A 1 69 ? -1.677 10.585 8.294 1.00 92.25 69 PHE A C 1
ATOM 529 O O . PHE A 1 69 ? -2.051 9.791 9.150 1.00 92.25 69 PHE A O 1
ATOM 536 N N . CYS A 1 70 ? -1.502 10.223 7.019 1.00 93.75 70 CYS A N 1
ATOM 537 C CA . CYS A 1 70 ? -1.642 8.834 6.583 1.00 93.75 70 CYS A CA 1
ATOM 538 C C . CYS A 1 70 ? -0.601 7.929 7.260 1.00 93.75 70 CYS A C 1
ATOM 540 O O . CYS A 1 70 ? -0.929 6.795 7.598 1.00 93.75 70 CYS A O 1
ATOM 542 N N . ASP A 1 71 ? 0.615 8.434 7.486 1.00 95.69 71 ASP A N 1
ATOM 543 C CA . ASP A 1 71 ? 1.678 7.723 8.202 1.00 95.69 71 ASP A CA 1
ATOM 544 C C . ASP A 1 71 ? 1.314 7.497 9.667 1.00 95.69 71 ASP A C 1
ATOM 546 O O . ASP A 1 71 ? 1.292 6.357 10.112 1.00 95.69 71 ASP A O 1
ATOM 550 N N . GLN A 1 72 ? 0.926 8.552 10.386 1.00 95.50 72 GLN A N 1
ATOM 551 C CA . GLN A 1 72 ? 0.505 8.455 11.789 1.00 95.50 72 GLN A CA 1
ATOM 552 C C . GLN A 1 72 ? -0.715 7.539 11.968 1.00 95.50 72 GLN A C 1
ATOM 554 O O . GLN A 1 72 ? -0.776 6.732 12.894 1.00 95.50 72 GLN A O 1
ATOM 559 N N . PHE A 1 73 ? -1.688 7.621 11.054 1.00 94.62 73 PHE A N 1
ATOM 560 C CA . PHE A 1 73 ? -2.850 6.734 11.074 1.00 94.62 73 PHE A CA 1
ATOM 561 C C . PHE A 1 73 ? -2.454 5.272 10.835 1.00 94.62 73 PHE A C 1
ATOM 563 O O . PHE A 1 73 ? -2.992 4.368 11.476 1.00 94.62 73 PHE A O 1
ATOM 570 N N . TRP A 1 74 ? -1.501 5.038 9.929 1.00 96.56 74 TRP A N 1
ATOM 571 C CA . TRP A 1 74 ? -0.963 3.710 9.668 1.00 96.56 74 TRP A CA 1
ATOM 572 C C . TRP A 1 74 ? -0.152 3.157 10.845 1.00 96.56 74 TRP A C 1
ATOM 574 O O . TRP A 1 74 ? -0.329 1.992 11.183 1.00 96.56 74 TRP A O 1
ATOM 584 N N . GLU A 1 75 ? 0.697 3.963 11.485 1.00 97.12 75 GLU A N 1
ATOM 585 C CA . GLU A 1 75 ? 1.464 3.564 12.675 1.00 97.12 75 GLU A CA 1
ATOM 586 C C . GLU A 1 75 ? 0.530 3.066 13.779 1.00 97.12 75 GLU A C 1
ATOM 588 O O . GLU A 1 75 ? 0.679 1.941 14.255 1.00 97.12 75 GLU A O 1
ATOM 593 N N . ASN A 1 76 ? -0.523 3.832 14.074 1.00 96.38 76 ASN A N 1
ATOM 594 C CA . ASN A 1 76 ? -1.551 3.415 15.021 1.00 96.38 76 ASN A CA 1
ATOM 595 C C . ASN A 1 76 ? -2.246 2.110 14.586 1.00 96.38 76 ASN A C 1
ATOM 597 O O . ASN A 1 76 ? -2.465 1.219 15.402 1.00 96.38 76 ASN A O 1
ATOM 601 N N . ALA A 1 77 ? -2.585 1.947 13.304 1.00 96.12 77 ALA A N 1
ATOM 602 C CA . ALA A 1 77 ? -3.192 0.704 12.823 1.00 96.12 77 ALA A CA 1
ATOM 603 C C . ALA A 1 77 ? -2.252 -0.506 12.966 1.00 96.12 77 ALA A C 1
ATOM 605 O O . ALA A 1 77 ? -2.691 -1.582 13.376 1.00 96.12 77 ALA A O 1
ATOM 606 N N . ALA A 1 78 ? -0.963 -0.338 12.671 1.00 96.81 78 ALA A N 1
ATOM 607 C CA . ALA A 1 78 ? 0.037 -1.388 12.822 1.00 96.81 78 ALA A CA 1
ATOM 608 C C . ALA A 1 78 ? 0.168 -1.843 14.287 1.00 96.81 78 ALA A C 1
ATOM 610 O O . ALA A 1 78 ? 0.226 -3.045 14.549 1.00 96.81 78 ALA A O 1
ATOM 611 N N . GLU A 1 79 ? 0.116 -0.911 15.245 1.00 97.75 79 GLU A N 1
ATOM 612 C CA . GLU A 1 79 ? 0.083 -1.219 16.685 1.00 97.75 79 GLU A CA 1
ATOM 613 C C . GLU A 1 79 ? -1.158 -2.030 17.094 1.00 97.75 79 GLU A C 1
ATOM 615 O O . GLU A 1 79 ? -1.098 -2.841 18.017 1.00 97.75 79 GLU A O 1
ATOM 620 N N . HIS A 1 80 ? -2.265 -1.878 16.364 1.00 96.88 80 HIS A N 1
ATOM 621 C CA . HIS A 1 80 ? -3.518 -2.604 16.590 1.00 96.88 80 HIS A CA 1
ATOM 622 C C . HIS A 1 80 ? -3.647 -3.882 15.742 1.00 96.88 80 HIS A C 1
ATOM 624 O O . HIS A 1 80 ? -4.732 -4.452 15.641 1.00 96.88 80 HIS A O 1
ATOM 630 N N . GLY A 1 81 ? -2.550 -4.359 15.146 1.00 97.31 81 GLY A N 1
ATOM 631 C CA . GLY A 1 81 ? -2.479 -5.665 14.488 1.00 97.31 81 GLY A CA 1
ATOM 632 C C . GLY A 1 81 ? -2.806 -5.672 12.995 1.00 97.31 81 GLY A C 1
ATOM 633 O O . GLY A 1 81 ? -2.837 -6.750 12.397 1.00 97.31 81 GLY A O 1
ATOM 634 N N . TYR A 1 82 ? -3.017 -4.509 12.374 1.00 98.12 82 TYR A N 1
ATOM 635 C CA . TYR A 1 82 ? -3.120 -4.427 10.917 1.00 98.12 82 TYR A CA 1
ATOM 636 C C . TYR A 1 82 ? -1.761 -4.707 10.269 1.00 98.12 82 TYR A C 1
ATOM 638 O O . TYR A 1 82 ? -0.708 -4.338 10.791 1.00 98.12 82 TYR A O 1
ATOM 646 N N . ARG A 1 83 ? -1.771 -5.352 9.101 1.00 98.12 83 ARG A N 1
ATOM 647 C CA . ARG A 1 83 ? -0.549 -5.737 8.378 1.00 98.12 83 ARG A CA 1
ATOM 648 C C . ARG A 1 83 ? -0.564 -5.209 6.959 1.00 98.12 83 ARG A C 1
ATOM 650 O O . ARG A 1 83 ? -1.591 -5.276 6.299 1.00 98.12 83 ARG A O 1
ATOM 657 N N . MET A 1 84 ? 0.577 -4.703 6.496 1.00 98.38 84 MET A N 1
ATOM 658 C CA . MET A 1 84 ? 0.774 -4.263 5.117 1.00 98.38 84 MET A CA 1
ATOM 659 C C . MET A 1 84 ? 1.817 -5.141 4.448 1.00 98.38 84 MET A C 1
ATOM 661 O O . MET A 1 84 ? 2.956 -5.225 4.908 1.00 98.38 84 MET A O 1
ATOM 665 N N . GLU A 1 85 ? 1.440 -5.732 3.325 1.00 98.00 85 GLU A N 1
ATOM 666 C CA . GLU A 1 85 ? 2.309 -6.598 2.543 1.00 98.00 85 GLU A CA 1
ATOM 667 C C . GLU A 1 85 ? 2.387 -6.089 1.110 1.00 98.00 85 GLU A C 1
ATOM 669 O O . GLU A 1 85 ? 1.391 -5.669 0.519 1.00 98.00 85 GLU A O 1
ATOM 674 N N . THR A 1 86 ? 3.591 -6.118 0.545 1.00 97.75 86 THR A N 1
ATOM 675 C CA . THR A 1 86 ? 3.840 -5.752 -0.851 1.00 97.75 86 THR A CA 1
ATOM 676 C C . THR A 1 86 ? 4.553 -6.895 -1.544 1.00 97.75 86 THR A C 1
ATOM 678 O O . THR A 1 86 ? 5.530 -7.419 -1.008 1.00 97.75 86 THR A O 1
ATOM 681 N N . PHE A 1 87 ? 4.121 -7.238 -2.749 1.00 95.62 87 PHE A N 1
ATOM 682 C CA . PHE A 1 87 ? 4.686 -8.327 -3.530 1.00 95.62 87 PHE A CA 1
ATOM 683 C C . PHE A 1 87 ? 4.938 -7.878 -4.976 1.00 95.62 87 PHE A C 1
ATOM 685 O O . PHE A 1 87 ? 4.098 -7.205 -5.582 1.00 95.62 87 PHE A O 1
ATOM 692 N N . PRO A 1 88 ? 6.117 -8.200 -5.540 1.00 94.56 88 PRO A N 1
ATOM 693 C CA . PRO A 1 88 ? 6.431 -7.866 -6.920 1.00 94.56 88 PRO A CA 1
ATOM 694 C C . PRO A 1 88 ? 5.608 -8.723 -7.884 1.00 94.56 88 PRO A C 1
ATOM 696 O O . PRO A 1 88 ? 5.401 -9.913 -7.657 1.00 94.56 88 PRO A O 1
ATOM 699 N N . ILE A 1 89 ? 5.204 -8.118 -8.994 1.00 94.12 89 ILE A N 1
ATOM 700 C CA . ILE A 1 89 ? 4.531 -8.771 -10.112 1.00 94.12 89 ILE A CA 1
ATOM 701 C C . ILE A 1 89 ? 5.503 -8.843 -11.283 1.00 94.12 89 ILE A C 1
ATOM 703 O O . ILE A 1 89 ? 6.147 -7.854 -11.643 1.00 94.12 89 ILE A O 1
ATOM 707 N N . GLY A 1 90 ? 5.599 -10.016 -11.897 1.00 90.44 90 GLY A N 1
ATOM 708 C CA . GLY A 1 90 ? 6.477 -10.281 -13.026 1.00 90.44 90 GLY A CA 1
ATOM 709 C C . GLY A 1 90 ? 5.956 -11.426 -13.883 1.00 90.44 90 GLY A C 1
ATOM 710 O O . GLY A 1 90 ? 5.006 -12.104 -13.501 1.00 90.44 90 GLY A O 1
ATOM 711 N N . TYR A 1 91 ? 6.593 -11.644 -15.028 1.00 84.44 91 TYR A N 1
ATOM 712 C CA . TYR A 1 91 ? 6.397 -12.851 -15.829 1.00 84.44 91 TYR A CA 1
ATOM 713 C C . TYR A 1 91 ? 7.695 -13.642 -15.926 1.00 84.44 91 TYR A C 1
ATOM 715 O O . TYR A 1 91 ? 8.795 -13.075 -15.896 1.00 84.44 91 TYR A O 1
ATOM 723 N N . GLU A 1 92 ? 7.548 -14.954 -16.056 1.00 84.31 92 GLU A N 1
ATOM 724 C CA . GLU A 1 92 ? 8.638 -15.835 -16.442 1.00 84.31 92 GLU A CA 1
ATOM 725 C C . GLU A 1 92 ? 9.053 -15.505 -17.875 1.00 84.31 92 GLU A C 1
ATOM 727 O O . GLU A 1 92 ? 8.218 -15.393 -18.774 1.00 84.31 92 GLU A O 1
ATOM 732 N N . VAL A 1 93 ? 10.349 -15.301 -18.090 1.00 71.81 93 VAL A N 1
ATOM 733 C CA . VAL A 1 93 ? 10.891 -15.176 -19.441 1.00 71.81 93 VAL A CA 1
ATOM 734 C C . VAL A 1 93 ? 11.272 -16.581 -19.897 1.00 71.81 93 VAL A C 1
ATOM 736 O O . VAL A 1 93 ? 12.181 -17.183 -19.320 1.00 71.81 93 VAL A O 1
ATOM 739 N N . ALA A 1 94 ? 10.555 -17.113 -20.891 1.00 64.56 94 ALA A N 1
ATOM 740 C CA . ALA A 1 94 ? 10.977 -18.320 -21.596 1.00 64.56 94 ALA A CA 1
ATOM 741 C C . ALA A 1 94 ? 12.316 -18.031 -22.295 1.00 64.56 94 ALA A C 1
ATOM 743 O O . ALA A 1 94 ? 12.460 -16.976 -22.917 1.00 64.56 94 ALA A O 1
ATOM 744 N N . ALA A 1 95 ? 13.292 -18.919 -22.091 1.00 62.06 95 ALA A N 1
ATOM 745 C CA . ALA A 1 95 ? 14.634 -18.812 -22.660 1.00 62.06 95 ALA A CA 1
ATOM 746 C C . ALA A 1 95 ? 14.622 -18.971 -24.184 1.00 62.06 95 ALA A C 1
ATOM 748 O O . ALA A 1 95 ? 13.799 -19.777 -24.676 1.00 62.06 95 ALA A O 1
#

Nearest PDB structures (foldseek):
  8gum-assemb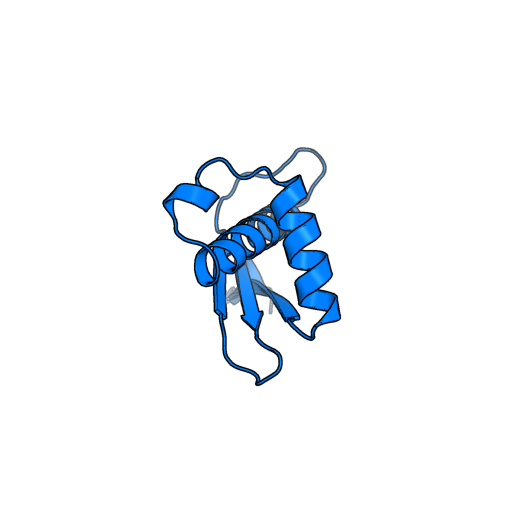ly1_B  TM=6.423E-01  e=1.645E+00  Vibrio campbellii ATCC BAA-1116
  5u0s-assembly1_Q  TM=4.353E-01  e=5.595E+00  Schizosaccharomyces pombe
  7wlt-assembly1_A  TM=2.702E-01  e=3.564E+00  Mus musculus
  7wlu-assembly1_A  TM=2.702E-01  e=4.612E+00  Mus musculus
  5n9j-assembly1_W  TM=3.593E-01  e=9.990E+00  Schizosaccharomyces pombe

Solvent-accessible surface area (backbone atoms only — not comparable to full-atom values): 5381 Å² total; per-residue (Å²): 132,59,66,51,80,57,33,23,38,33,42,30,28,42,70,89,67,52,77,62,23,62,32,65,29,61,70,92,67,57,51,92,97,48,54,58,68,53,33,23,44,53,53,22,53,55,46,29,36,54,36,39,49,51,68,80,40,61,63,82,72,56,74,78,59,52,70,67,57,34,49,55,54,42,54,56,38,46,76,68,49,34,43,78,49,76,48,79,37,60,46,80,53,84,129

Radius of gyration: 14.97 Å; Cα contacts (8 Å, |Δi|>4): 149; chains: 1; bounding box: 34×36×39 Å

Sequence (95 aa):
MTVKHQGVCGVVTAPDGHVVATHSDFERQGYGGFSLKEAQTIRVREGLKRAFLRAFLFQGLTSKTSGYFCDQFWENAAEHGYRMETFPIGYEVAA

Secondary structure (DSSP, 8-state):
--EEEEEEEEEEE-TTS-EEEEEEE--S---TTS-HHHHHHHHHHHHHHHHHHHHHS-HHHHTT--HHHHHHHHHHHHHTT-EEEEEEEEEE---

Mean predicted aligned error: 4.72 Å

pLDDT: mean 91.47, std 8.69, range [58.22, 98.38]

Foldseek 3Di:
DDWDFQWKKKFKAAQVGDTQFIDIDRDQDADPPDDSHVRRVVVRVLVRLLRNVVSPDPPVVSVPDDSVVSVVVVVVRVVNRMDMDMDTDTDDDDD